Protein AF-A0A7S0Y924-F1 (afdb_monomer)

Organism: NCBI:txid44447

Nearest PDB structures (foldseek):
  8yf4-assembly1_B  TM=7.285E-01  e=3.770E-01  Homo sapiens

pLDDT: mean 70.91, std 10.24, range [48.84, 85.44]

Solvent-accessible surface area (backbone atoms only — not comparable to full-atom values): 6512 Å² total; per-residue (Å²): 112,71,67,50,53,53,50,49,52,49,52,52,48,53,53,50,51,49,39,71,73,63,75,51,77,70,64,77,79,41,89,60,42,66,56,56,50,53,53,50,50,54,49,50,50,48,48,52,48,29,51,50,50,44,51,32,61,73,71,68,49,66,57,49,69,75,69,71,50,65,80,90,75,64,71,54,52,66,54,47,44,50,53,44,50,52,53,50,41,52,52,52,51,52,54,49,51,52,51,44,59,74,64,66,74,57,76,88,82,69,135

InterPro domains:
  IPR004342 EXS, C-terminal [PF03124] (33-111)

Foldseek 3Di:
DVVLVVLVVVLVVVQVVVCVVPVDNVLVPDPCNVVLVVLVVVLVVLVVVLVVLVVCVVVVPPVCVVVVNDPVVDDDSVVSVVVSSVSSSVSSVVVVVVVCVVVCVDPPPDD

Secondary structure (DSSP, 8-state):
-HHHHHHHHHHHHHHHHHHHHH-S-TTSSSTTHHHHHHHHHHHHHHHHHHHHHHHHHHTT--HHHHTT--GGG---HHHHHHHHHHHHHHHHHHHHHHHHHHTT-S-----

Sequence (111 aa):
MGICAVLAVWVCWDCIWGLVKNGDSTIGERSAFPIFRACGGLLLLQWYWGCSVFVWTRYRINYIFLFDFIPNTISTSFDIFCAAVDNTLIFMLLMLLYYKAGAHEIPEVIP

Radius of gyration: 18.68 Å; Cα contacts (8 Å, |Δi|>4): 41; chains: 1; bounding box: 30×35×54 Å

Structure (mmCIF, N/CA/C/O backbone):
data_AF-A0A7S0Y924-F1
#
_entry.id   AF-A0A7S0Y924-F1
#
loop_
_atom_site.group_PDB
_atom_site.id
_atom_site.type_symbol
_atom_site.label_atom_id
_atom_site.label_alt_id
_atom_site.label_comp_id
_atom_site.label_asym_id
_atom_site.label_entity_id
_atom_site.label_seq_id
_atom_site.pdbx_PDB_ins_code
_atom_site.Cartn_x
_atom_site.Cartn_y
_atom_site.Cartn_z
_atom_site.occupancy
_atom_site.B_iso_or_equiv
_atom_site.auth_seq_id
_atom_site.auth_comp_id
_atom_site.auth_asym_id
_atom_site.auth_atom_id
_atom_site.pdbx_PDB_model_num
ATOM 1 N N . MET A 1 1 ? -10.456 2.685 -0.385 1.00 56.06 1 MET A N 1
ATOM 2 C CA . MET A 1 1 ? -10.291 1.243 -0.697 1.00 56.06 1 MET A CA 1
ATOM 3 C C . MET A 1 1 ? -10.618 0.897 -2.153 1.00 56.06 1 MET A C 1
ATOM 5 O O . MET A 1 1 ? -9.752 0.340 -2.810 1.00 56.06 1 MET A O 1
ATOM 9 N N . GLY A 1 2 ? -11.792 1.256 -2.699 1.00 56.47 2 GLY A N 1
ATOM 10 C CA . G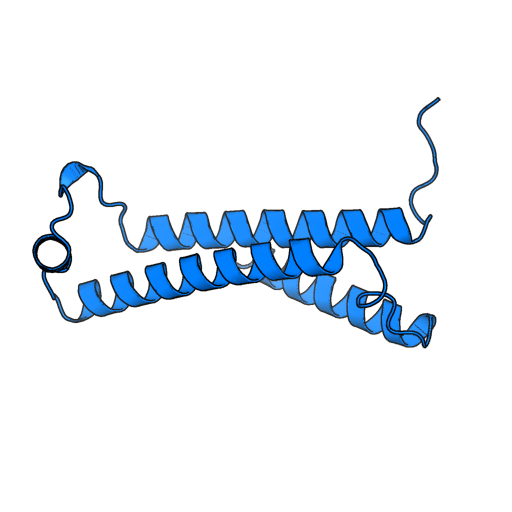LY A 1 2 ? -12.149 0.932 -4.097 1.00 56.47 2 GLY A CA 1
ATOM 11 C C . GLY A 1 2 ? -11.204 1.514 -5.160 1.00 56.47 2 GLY A C 1
ATOM 12 O O . GLY A 1 2 ? -10.808 0.803 -6.074 1.00 56.47 2 GLY A O 1
ATOM 13 N N . ILE A 1 3 ? -10.760 2.764 -4.995 1.00 61.88 3 ILE A N 1
ATOM 14 C CA . ILE A 1 3 ? -9.827 3.427 -5.928 1.00 61.88 3 ILE A CA 1
ATOM 15 C C . ILE A 1 3 ? -8.479 2.695 -6.005 1.00 61.88 3 ILE A C 1
ATOM 17 O O . ILE A 1 3 ? -7.941 2.521 -7.091 1.00 61.88 3 ILE A O 1
ATOM 21 N N . CYS A 1 4 ? -7.956 2.199 -4.881 1.00 61.38 4 CYS A N 1
ATOM 22 C CA . CYS A 1 4 ? -6.692 1.457 -4.856 1.00 61.38 4 CYS A CA 1
ATOM 23 C C . CYS A 1 4 ? -6.817 0.106 -5.562 1.00 61.38 4 CYS A C 1
ATOM 25 O O . CYS A 1 4 ? -5.898 -0.293 -6.263 1.00 61.38 4 CYS A O 1
ATOM 27 N N . ALA A 1 5 ? -7.958 -0.577 -5.419 1.00 58.84 5 ALA A N 1
ATOM 28 C CA . ALA A 1 5 ? -8.227 -1.818 -6.142 1.00 58.84 5 ALA A CA 1
ATOM 29 C C . ALA A 1 5 ? -8.372 -1.574 -7.652 1.00 58.84 5 ALA A C 1
ATOM 31 O O . ALA A 1 5 ? -7.827 -2.332 -8.447 1.00 58.84 5 ALA A O 1
ATOM 32 N N . VAL A 1 6 ? -9.047 -0.491 -8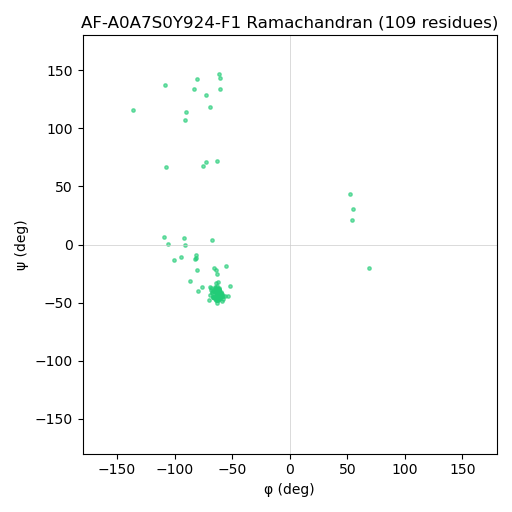.050 1.00 68.38 6 VAL A N 1
ATOM 33 C CA . VAL A 1 6 ? -9.167 -0.089 -9.459 1.00 68.38 6 VAL A CA 1
ATOM 34 C C . VAL A 1 6 ? -7.798 0.256 -10.047 1.00 68.38 6 VAL A C 1
ATOM 36 O O . VAL A 1 6 ? -7.477 -0.209 -11.135 1.00 68.38 6 VAL A O 1
ATOM 39 N N . LEU A 1 7 ? -6.960 0.997 -9.316 1.00 61.38 7 LEU A N 1
ATOM 40 C CA . LEU A 1 7 ? -5.593 1.313 -9.737 1.00 61.38 7 LEU A CA 1
ATOM 41 C C . LEU A 1 7 ? -4.699 0.072 -9.780 1.00 61.38 7 LEU A C 1
ATOM 43 O O . LEU A 1 7 ? -3.935 -0.072 -10.723 1.00 61.38 7 LEU A O 1
ATOM 47 N N . ALA A 1 8 ? -4.819 -0.848 -8.821 1.00 66.25 8 ALA A N 1
ATOM 48 C CA . ALA A 1 8 ? -4.081 -2.108 -8.833 1.00 66.25 8 ALA A CA 1
ATOM 49 C C . ALA A 1 8 ? -4.446 -2.955 -10.057 1.00 66.25 8 ALA A C 1
ATOM 51 O O . ALA A 1 8 ? -3.564 -3.440 -10.755 1.00 66.25 8 ALA A O 1
ATOM 52 N N . VAL A 1 9 ? -5.743 -3.085 -10.350 1.00 71.88 9 VAL A N 1
ATOM 53 C CA . VAL A 1 9 ? -6.239 -3.800 -11.534 1.00 71.88 9 VAL A CA 1
ATOM 54 C C . VAL A 1 9 ? -5.774 -3.116 -12.816 1.00 71.88 9 VAL A C 1
ATOM 56 O O . VAL A 1 9 ? -5.368 -3.802 -13.750 1.00 71.88 9 VAL A O 1
ATOM 59 N N . TRP A 1 10 ? -5.772 -1.783 -12.854 1.00 70.88 10 TRP A N 1
ATOM 60 C CA . TRP A 1 10 ? -5.287 -1.018 -13.998 1.00 70.88 10 TRP A CA 1
ATOM 61 C C . TRP A 1 10 ? -3.775 -1.183 -14.211 1.00 70.88 10 TRP A C 1
ATOM 63 O O . TRP A 1 10 ? -3.351 -1.487 -15.318 1.00 70.88 10 TRP A O 1
ATOM 73 N N . VAL A 1 11 ? -2.968 -1.107 -13.147 1.00 65.94 11 VAL A N 1
ATOM 74 C CA . VAL A 1 11 ? -1.520 -1.375 -13.189 1.00 65.94 11 VAL A CA 1
ATOM 75 C C . VAL A 1 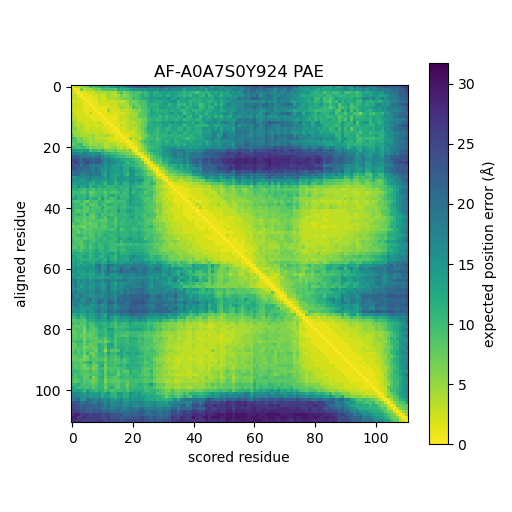11 ? -1.252 -2.809 -13.646 1.00 65.94 11 VAL A C 1
ATOM 77 O O . VAL A 1 11 ? -0.430 -3.022 -14.531 1.00 65.94 11 VAL A O 1
ATOM 80 N N . CYS A 1 12 ? -1.963 -3.799 -13.096 1.00 67.00 12 CYS A N 1
ATOM 81 C CA . CYS A 1 12 ? -1.844 -5.191 -13.531 1.00 67.00 12 CYS A CA 1
ATOM 82 C C . CYS A 1 12 ? -2.192 -5.348 -15.015 1.00 67.00 12 CYS A C 1
ATOM 84 O O . CYS A 1 12 ? -1.485 -6.048 -15.735 1.00 67.00 12 CYS A O 1
ATOM 86 N N . TRP A 1 13 ? -3.248 -4.678 -15.479 1.00 67.50 13 TRP A N 1
ATOM 87 C CA . TRP A 1 13 ? -3.655 -4.661 -16.879 1.00 67.50 13 TRP A CA 1
ATOM 88 C C . TRP A 1 13 ? -2.584 -4.036 -17.786 1.00 67.50 13 TRP A C 1
ATOM 90 O O . TRP A 1 13 ? -2.202 -4.662 -18.773 1.00 67.50 13 TRP A O 1
ATOM 100 N N . ASP A 1 14 ? -2.029 -2.872 -17.434 1.00 66.44 14 ASP A N 1
ATOM 101 C CA . ASP A 1 14 ? -0.930 -2.223 -18.169 1.00 66.44 14 ASP A CA 1
ATOM 102 C C . ASP A 1 14 ? 0.348 -3.083 -18.179 1.00 66.44 14 ASP A C 1
ATOM 104 O O . ASP A 1 14 ? 1.020 -3.179 -19.207 1.00 66.44 14 ASP A O 1
ATOM 108 N N . CYS A 1 15 ? 0.667 -3.774 -17.078 1.00 63.78 15 CYS A N 1
ATOM 109 C CA . CYS A 1 15 ? 1.797 -4.705 -17.023 1.00 63.78 15 CYS A CA 1
ATOM 110 C C . CYS A 1 15 ? 1.601 -5.916 -17.948 1.00 63.78 15 CYS A C 1
ATOM 112 O O . CYS A 1 15 ? 2.545 -6.328 -18.623 1.00 63.78 15 CYS A O 1
ATOM 114 N N . ILE A 1 16 ? 0.387 -6.476 -18.003 1.00 66.19 16 ILE A N 1
ATOM 115 C CA . ILE A 1 16 ? 0.052 -7.600 -18.891 1.00 66.19 16 ILE A CA 1
ATOM 116 C C . ILE A 1 16 ? 0.129 -7.153 -20.354 1.00 66.19 16 ILE A C 1
ATOM 118 O O . ILE A 1 16 ? 0.758 -7.830 -21.162 1.00 66.19 16 ILE A O 1
ATOM 122 N N . TRP A 1 17 ? -0.438 -5.994 -20.700 1.00 62.59 17 TRP A N 1
ATOM 123 C CA . TRP A 1 17 ? -0.354 -5.451 -22.059 1.00 62.59 17 TRP A CA 1
ATOM 124 C C . TRP A 1 17 ? 1.069 -5.084 -22.470 1.00 62.59 17 TRP A C 1
ATOM 126 O O . TRP A 1 17 ? 1.453 -5.329 -23.613 1.00 62.59 17 TRP A O 1
ATOM 136 N N . GLY A 1 18 ? 1.867 -4.550 -21.544 1.00 62.66 18 GLY A N 1
ATOM 137 C CA . GLY A 1 18 ? 3.289 -4.292 -21.749 1.00 62.66 18 GLY A CA 1
ATOM 138 C C . GLY A 1 18 ? 4.073 -5.559 -22.087 1.00 62.66 18 GLY A C 1
ATOM 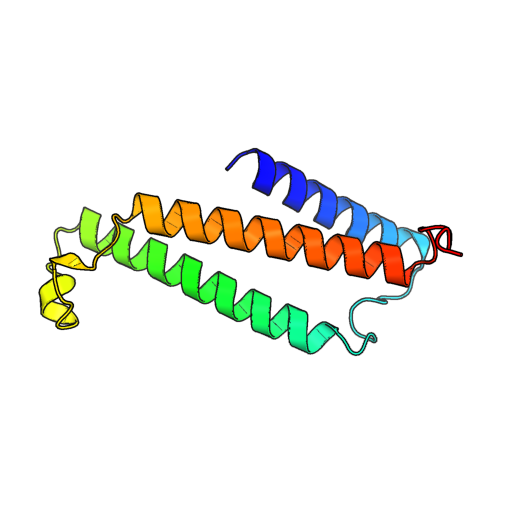139 O O . GLY A 1 18 ? 4.856 -5.561 -23.036 1.00 62.66 18 GLY A O 1
ATOM 140 N N . LEU A 1 19 ? 3.806 -6.650 -21.364 1.00 63.69 19 LEU A N 1
ATOM 141 C CA . LEU A 1 19 ? 4.410 -7.959 -21.617 1.00 63.69 19 LEU A CA 1
ATOM 142 C C . LEU A 1 19 ? 3.959 -8.549 -22.962 1.00 63.69 19 LEU A C 1
ATOM 144 O O . LEU A 1 19 ? 4.786 -9.024 -23.73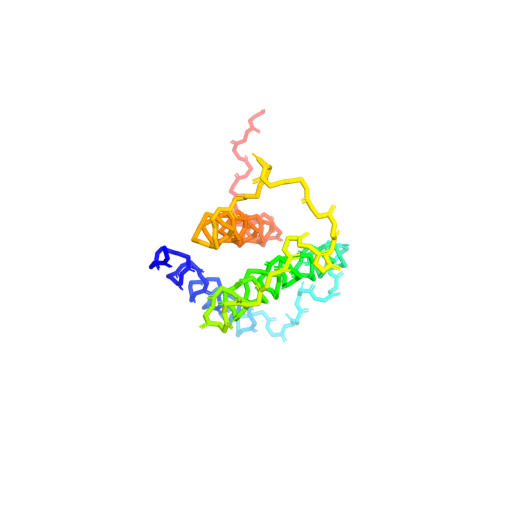5 1.00 63.69 19 LEU A O 1
ATOM 148 N N . VAL A 1 20 ? 2.659 -8.483 -23.263 1.00 68.19 20 VAL A N 1
ATOM 149 C CA . VAL A 1 20 ? 2.074 -9.012 -24.508 1.00 68.19 20 VAL A CA 1
ATOM 150 C C . VAL A 1 20 ? 2.577 -8.257 -25.743 1.00 68.19 20 VAL A C 1
ATOM 152 O O . VAL A 1 20 ? 2.790 -8.873 -26.783 1.00 68.19 20 VAL A O 1
ATOM 155 N N . LYS A 1 21 ? 2.777 -6.937 -25.646 1.00 63.41 21 LYS A N 1
ATOM 156 C CA . LYS A 1 21 ? 3.200 -6.096 -26.775 1.00 63.41 21 LYS A CA 1
ATOM 157 C C . LYS A 1 21 ? 4.701 -6.181 -27.058 1.00 63.41 21 LYS A C 1
ATOM 159 O O . LYS A 1 21 ? 5.080 -6.180 -28.224 1.00 63.41 21 LYS A O 1
ATOM 164 N N . ASN A 1 22 ? 5.539 -6.228 -26.020 1.00 62.59 22 ASN A N 1
ATOM 165 C CA . ASN A 1 22 ? 6.993 -6.136 -26.183 1.00 62.59 22 ASN A CA 1
ATOM 166 C C . ASN A 1 22 ? 7.721 -7.486 -26.112 1.00 62.59 22 ASN A C 1
ATOM 168 O O . ASN A 1 22 ? 8.886 -7.530 -26.484 1.00 62.59 22 ASN A O 1
ATOM 172 N N . GLY A 1 23 ? 7.083 -8.574 -25.660 1.00 58.22 23 GLY A N 1
ATOM 173 C CA . GLY A 1 23 ? 7.668 -9.927 -25.650 1.00 58.22 23 GLY A CA 1
ATOM 174 C C . GLY A 1 23 ? 8.827 -10.145 -24.665 1.00 58.22 23 GLY A C 1
ATOM 175 O O . GLY A 1 23 ? 9.062 -11.279 -24.259 1.00 58.22 23 GLY A O 1
ATOM 176 N N . ASP A 1 24 ? 9.483 -9.074 -24.215 1.00 53.66 24 ASP A N 1
ATOM 177 C CA . ASP A 1 24 ? 10.575 -9.093 -23.250 1.00 53.66 24 ASP A CA 1
ATOM 178 C C . ASP A 1 24 ? 10.146 -8.533 -21.889 1.00 53.66 24 ASP A C 1
ATOM 180 O O . ASP A 1 24 ? 9.462 -7.512 -21.759 1.00 53.66 24 ASP A O 1
ATOM 184 N N . SER A 1 25 ? 10.583 -9.221 -20.834 1.00 51.78 25 SER A N 1
ATOM 185 C CA . SER A 1 25 ? 10.258 -8.926 -19.435 1.00 51.78 25 SER A CA 1
ATOM 186 C C . SER A 1 25 ? 11.035 -7.701 -18.924 1.00 51.78 25 SER A C 1
ATOM 188 O O . SER A 1 25 ? 11.886 -7.809 -18.045 1.00 51.78 25 SER A O 1
ATOM 190 N N . THR A 1 26 ? 10.734 -6.508 -19.449 1.00 53.59 26 THR A N 1
ATOM 191 C CA . THR A 1 26 ? 11.498 -5.257 -19.222 1.00 53.59 26 THR A CA 1
ATOM 192 C C . THR A 1 26 ? 11.437 -4.690 -17.788 1.00 53.59 26 THR A C 1
ATOM 194 O O . THR A 1 26 ? 11.956 -3.610 -17.510 1.00 53.59 26 THR A O 1
ATOM 197 N N . ILE A 1 27 ? 10.791 -5.385 -16.847 1.00 52.62 27 ILE A N 1
ATOM 198 C CA . ILE A 1 27 ? 10.707 -4.950 -15.443 1.00 52.62 27 ILE A CA 1
ATOM 199 C C . ILE A 1 27 ? 11.926 -5.439 -14.642 1.00 52.62 27 ILE A C 1
ATOM 201 O O . ILE A 1 27 ? 12.372 -4.738 -13.737 1.00 52.62 27 ILE A O 1
ATOM 205 N N . GLY A 1 28 ? 12.497 -6.601 -14.986 1.00 49.47 28 GLY A N 1
ATOM 206 C CA . GLY A 1 28 ? 13.625 -7.193 -14.252 1.00 49.47 28 GLY A CA 1
ATOM 207 C C . GLY A 1 28 ? 14.996 -6.603 -14.596 1.00 49.47 28 GLY A C 1
ATOM 208 O O . GLY A 1 28 ? 15.916 -6.693 -13.790 1.00 49.47 28 GLY A O 1
ATOM 209 N N . GLU A 1 29 ? 15.129 -5.982 -15.768 1.00 49.34 29 GLU A N 1
ATOM 210 C CA . GLU A 1 29 ? 16.413 -5.495 -16.293 1.00 49.34 29 GLU A CA 1
ATOM 211 C C . GLU A 1 29 ? 16.683 -4.018 -15.958 1.00 49.34 29 GLU A C 1
ATOM 213 O O . GLU A 1 29 ? 17.794 -3.515 -16.114 1.00 49.34 29 GLU A O 1
ATOM 218 N N . ARG A 1 30 ? 15.670 -3.300 -15.456 1.00 59.12 30 ARG A N 1
ATOM 219 C CA . ARG A 1 30 ? 15.799 -1.885 -15.094 1.00 59.12 30 ARG A CA 1
ATOM 220 C C . ARG A 1 30 ? 16.388 -1.737 -13.693 1.00 59.12 30 ARG A C 1
ATOM 222 O O . ARG A 1 30 ? 15.912 -2.338 -12.731 1.00 59.12 30 ARG A O 1
ATOM 229 N N . SER A 1 31 ? 17.371 -0.847 -13.561 1.00 62.44 31 SER A N 1
ATOM 230 C CA . SER A 1 31 ? 18.098 -0.557 -12.312 1.00 62.44 31 SER A CA 1
ATOM 231 C C . SER A 1 31 ? 17.210 -0.160 -11.122 1.00 62.44 31 SER A C 1
ATOM 233 O O . SER A 1 31 ? 17.641 -0.269 -9.976 1.00 62.44 31 SER A O 1
ATOM 235 N N . ALA A 1 32 ? 15.964 0.261 -11.363 1.00 64.75 32 ALA A N 1
ATOM 236 C CA . ALA A 1 32 ? 15.007 0.622 -10.318 1.00 64.75 32 ALA A CA 1
ATOM 237 C C . ALA A 1 32 ? 14.260 -0.575 -9.691 1.00 64.75 32 ALA A C 1
ATOM 239 O O . ALA A 1 32 ? 13.636 -0.420 -8.640 1.00 64.75 32 ALA A O 1
ATOM 240 N N . PHE A 1 33 ? 14.328 -1.775 -10.279 1.00 67.88 33 PHE A N 1
ATOM 241 C CA . PHE A 1 33 ? 13.654 -2.974 -9.769 1.00 67.88 33 PHE A CA 1
ATOM 242 C C . PHE A 1 33 ? 13.947 -3.320 -8.291 1.00 67.88 33 PHE A C 1
ATOM 244 O O . PHE A 1 33 ? 12.994 -3.603 -7.555 1.00 67.88 33 PHE A O 1
ATOM 251 N N . PRO A 1 34 ? 15.202 -3.273 -7.789 1.00 72.56 34 PRO A N 1
ATOM 252 C CA . PRO A 1 34 ? 15.476 -3.545 -6.376 1.00 72.56 34 PRO A CA 1
ATOM 253 C C . PRO A 1 34 ? 14.801 -2.542 -5.429 1.00 72.56 34 PRO A C 1
ATOM 255 O O . PRO A 1 34 ? 14.373 -2.931 -4.344 1.00 72.56 34 PRO A O 1
ATOM 258 N N . ILE A 1 35 ? 14.646 -1.283 -5.847 1.00 73.06 35 ILE A N 1
ATOM 259 C CA . ILE A 1 35 ? 14.032 -0.222 -5.035 1.00 73.06 35 ILE A CA 1
ATOM 260 C C . ILE A 1 35 ? 12.531 -0.482 -4.900 1.00 73.06 35 ILE A C 1
ATOM 262 O O . ILE A 1 35 ? 12.007 -0.518 -3.788 1.00 73.06 35 ILE A O 1
ATOM 266 N N . PHE A 1 36 ? 11.847 -0.771 -6.011 1.00 76.62 36 PHE A N 1
ATOM 267 C CA . PHE A 1 36 ? 10.426 -1.121 -5.977 1.00 76.62 36 PHE A CA 1
ATOM 268 C C . PHE A 1 36 ? 10.164 -2.411 -5.188 1.00 76.62 36 PHE A C 1
ATOM 270 O O . PHE A 1 36 ? 9.177 -2.485 -4.457 1.00 76.62 36 PHE A O 1
ATOM 277 N N . ARG A 1 37 ? 11.064 -3.403 -5.250 1.00 74.25 37 ARG A N 1
ATOM 278 C CA . ARG A 1 37 ? 10.974 -4.608 -4.406 1.00 74.25 37 ARG A CA 1
ATOM 279 C C . ARG A 1 37 ? 11.140 -4.308 -2.919 1.00 74.25 37 ARG A C 1
ATOM 281 O O . ARG A 1 37 ? 10.367 -4.832 -2.121 1.00 74.25 37 ARG A O 1
ATOM 288 N N . ALA A 1 38 ? 12.121 -3.489 -2.541 1.00 73.88 38 ALA A N 1
ATOM 289 C CA . ALA A 1 38 ? 12.341 -3.113 -1.146 1.00 73.88 38 ALA A CA 1
ATOM 290 C C . ALA A 1 38 ? 11.145 -2.323 -0.586 1.00 73.88 38 ALA A C 1
ATOM 292 O O . ALA A 1 38 ? 10.620 -2.660 0.475 1.00 73.88 38 ALA A O 1
ATOM 293 N N . CYS A 1 39 ? 10.650 -1.337 -1.338 1.00 78.56 39 CYS A N 1
ATOM 294 C CA . CYS A 1 39 ? 9.468 -0.557 -0.972 1.00 78.56 39 CYS A CA 1
ATOM 295 C C . CYS A 1 39 ? 8.193 -1.415 -0.910 1.00 78.56 39 CYS A C 1
ATOM 297 O O . CYS A 1 39 ? 7.407 -1.270 0.023 1.00 78.56 39 CYS A O 1
ATOM 299 N N . GLY A 1 40 ? 8.015 -2.361 -1.838 1.00 76.62 40 GLY A N 1
ATOM 300 C CA . GLY A 1 40 ? 6.928 -3.341 -1.784 1.00 76.62 40 GLY A CA 1
ATOM 301 C C . GLY A 1 40 ? 6.998 -4.233 -0.539 1.00 76.62 40 GLY A C 1
ATOM 302 O O . GLY A 1 40 ? 5.977 -4.498 0.092 1.00 76.62 40 GLY A O 1
ATOM 303 N N . GLY A 1 41 ? 8.204 -4.640 -0.129 1.00 74.62 41 GLY A N 1
ATOM 304 C CA . GLY A 1 41 ? 8.425 -5.375 1.119 1.00 74.62 41 GLY A CA 1
ATOM 305 C C . GLY A 1 41 ? 8.038 -4.573 2.366 1.00 74.62 41 GLY A C 1
ATOM 306 O O . GLY A 1 41 ? 7.372 -5.105 3.253 1.00 74.62 41 GLY A O 1
ATOM 307 N N . LEU A 1 42 ? 8.388 -3.284 2.416 1.00 78.75 42 LEU A N 1
ATOM 308 C CA . LEU A 1 42 ? 7.994 -2.386 3.511 1.00 78.75 42 LEU A CA 1
ATOM 309 C C . LEU A 1 42 ? 6.475 -2.170 3.568 1.00 78.75 42 LEU A C 1
ATOM 311 O O . LEU A 1 42 ? 5.895 -2.165 4.653 1.00 78.75 42 LEU A O 1
ATOM 315 N N . LEU A 1 43 ? 5.812 -2.062 2.414 1.00 81.12 43 LEU A N 1
ATOM 316 C CA . LEU A 1 43 ? 4.350 -2.001 2.347 1.00 81.12 43 LEU A CA 1
ATOM 317 C C . LEU A 1 43 ? 3.708 -3.276 2.892 1.00 81.12 43 LEU A C 1
ATOM 319 O O . LEU A 1 43 ? 2.782 -3.196 3.696 1.00 81.12 43 LEU A O 1
ATOM 323 N N . LEU A 1 44 ? 4.209 -4.451 2.503 1.00 77.88 44 LEU A N 1
ATOM 324 C CA . LEU A 1 44 ? 3.718 -5.719 3.040 1.00 77.88 44 LEU A CA 1
ATOM 325 C C . LEU A 1 44 ? 3.887 -5.781 4.558 1.00 77.88 44 LEU A C 1
ATOM 327 O O . LEU A 1 44 ? 2.954 -6.184 5.248 1.00 77.88 44 LEU A O 1
ATOM 331 N N . LEU A 1 45 ? 5.025 -5.329 5.091 1.00 80.75 45 LEU A N 1
ATOM 332 C CA . LEU A 1 45 ? 5.242 -5.254 6.535 1.00 80.75 45 LEU A CA 1
ATOM 333 C C . LEU A 1 45 ? 4.185 -4.372 7.223 1.00 80.75 45 LEU A C 1
ATOM 335 O O . LEU A 1 45 ? 3.613 -4.788 8.229 1.00 80.75 45 LEU A O 1
ATOM 339 N N . GLN A 1 46 ? 3.864 -3.208 6.648 1.00 81.88 46 GLN A N 1
ATOM 340 C CA . GLN A 1 46 ? 2.814 -2.317 7.154 1.00 81.88 46 GLN A CA 1
ATOM 341 C C . GLN A 1 46 ? 1.429 -2.993 7.151 1.00 81.88 46 GLN A C 1
ATOM 343 O O . GLN A 1 46 ? 0.663 -2.859 8.108 1.00 81.88 46 GLN A O 1
ATOM 348 N N . TRP A 1 47 ? 1.113 -3.767 6.109 1.00 81.38 47 TRP A N 1
ATOM 349 C CA . TRP A 1 47 ? -0.125 -4.550 6.024 1.00 81.38 47 TRP A CA 1
ATOM 350 C C . TRP A 1 47 ? -0.178 -5.680 7.060 1.00 81.38 47 TRP A C 1
ATOM 352 O O . TRP A 1 47 ? -1.188 -5.841 7.746 1.00 81.38 47 TRP A O 1
ATOM 362 N N . TYR A 1 48 ? 0.912 -6.434 7.222 1.00 82.19 48 TYR A N 1
ATOM 363 C CA . TYR A 1 48 ? 1.024 -7.477 8.245 1.00 82.19 48 TYR A CA 1
ATOM 364 C C . TYR A 1 48 ? 0.891 -6.906 9.657 1.00 82.19 48 TYR A C 1
ATOM 366 O O . TYR A 1 48 ? 0.251 -7.522 10.515 1.00 82.19 48 TYR A O 1
ATOM 374 N N . TRP A 1 49 ? 1.441 -5.714 9.887 1.00 82.50 49 TRP A N 1
ATOM 375 C CA . TRP A 1 49 ? 1.286 -4.995 11.143 1.00 82.50 49 TRP A CA 1
ATOM 376 C C . TRP A 1 49 ? -0.179 -4.631 11.406 1.00 82.50 49 TRP A C 1
ATOM 378 O O . TRP A 1 49 ? -0.717 -4.986 12.455 1.00 82.50 49 TRP A O 1
ATOM 388 N N . GLY A 1 50 ? -0.865 -4.028 10.428 1.00 82.44 50 GLY A N 1
ATOM 389 C CA . GLY A 1 50 ? -2.296 -3.717 10.525 1.00 82.44 50 GLY A CA 1
ATOM 390 C C . GLY A 1 50 ? -3.158 -4.954 10.812 1.00 82.44 50 GLY A C 1
ATOM 391 O O . GLY A 1 50 ? -4.006 -4.932 11.706 1.00 82.44 50 GLY A O 1
ATOM 392 N N . CYS A 1 51 ? -2.892 -6.072 10.127 1.00 82.38 51 CYS A N 1
ATOM 393 C CA . CYS A 1 51 ? -3.554 -7.357 10.374 1.00 82.38 51 CYS A CA 1
ATOM 394 C C . CYS A 1 51 ? -3.289 -7.902 11.784 1.00 82.38 51 CYS A C 1
ATOM 396 O O . CYS A 1 51 ? -4.212 -8.388 12.436 1.00 82.38 51 CYS A O 1
ATOM 398 N N . SER A 1 52 ? -2.056 -7.797 12.279 1.00 83.25 52 SER A N 1
ATOM 399 C CA . SER A 1 52 ? -1.699 -8.247 13.629 1.00 83.25 52 SER A CA 1
ATOM 400 C C . SER A 1 52 ? -2.448 -7.440 14.690 1.00 83.25 52 SER A C 1
ATOM 402 O O . SER A 1 52 ? -3.114 -8.020 15.548 1.00 83.25 52 SER A O 1
ATOM 404 N N . VAL A 1 53 ? -2.464 -6.107 14.561 1.00 81.62 53 VAL A N 1
ATOM 405 C CA . VAL A 1 53 ? -3.222 -5.213 15.450 1.00 81.62 53 VAL A CA 1
ATOM 406 C C . VAL A 1 53 ? -4.725 -5.499 15.375 1.00 81.62 53 VAL A C 1
ATOM 408 O O . VAL A 1 53 ? -5.402 -5.509 16.406 1.00 81.62 53 VAL A O 1
ATOM 411 N N . PHE A 1 54 ? -5.267 -5.803 14.193 1.00 82.25 54 PHE A N 1
ATOM 412 C CA . PHE A 1 54 ? -6.665 -6.211 14.035 1.00 82.25 54 PHE A CA 1
ATOM 413 C C . PHE A 1 54 ? -6.989 -7.511 14.785 1.00 82.25 54 PHE A C 1
ATOM 415 O O . PHE A 1 54 ? -7.963 -7.557 15.541 1.00 82.25 54 PHE A O 1
ATOM 422 N N . VAL A 1 55 ? -6.160 -8.549 14.634 1.00 84.56 55 VAL A N 1
ATOM 423 C CA . VAL A 1 55 ? -6.325 -9.831 15.340 1.00 84.56 55 VAL A CA 1
ATOM 424 C C . VAL A 1 55 ? -6.231 -9.624 16.852 1.00 84.56 55 VAL A C 1
ATOM 426 O O . VAL A 1 55 ? -7.110 -10.078 17.586 1.00 84.56 55 VAL A O 1
ATOM 429 N N . TRP A 1 56 ? -5.235 -8.878 17.333 1.00 81.44 56 TRP A N 1
ATOM 430 C CA . TRP A 1 56 ? -5.085 -8.584 18.761 1.00 81.44 56 TRP A CA 1
ATOM 431 C C . TRP A 1 56 ? -6.274 -7.799 19.319 1.00 81.44 56 TRP A C 1
ATOM 433 O O . TRP A 1 56 ? -6.757 -8.110 20.409 1.00 81.44 56 TRP A O 1
ATOM 443 N N . THR A 1 57 ? -6.822 -6.864 18.539 1.00 78.88 57 THR A N 1
ATOM 444 C CA . THR A 1 57 ? -8.043 -6.126 18.897 1.00 78.88 57 THR A CA 1
ATOM 445 C C . THR A 1 57 ? -9.257 -7.060 18.975 1.00 78.88 57 THR A C 1
ATOM 447 O O . THR A 1 57 ? -10.059 -6.963 19.907 1.00 78.88 57 THR A O 1
ATOM 450 N N . ARG A 1 58 ? -9.385 -8.014 18.040 1.00 80.69 58 ARG A N 1
ATOM 451 C CA . ARG A 1 58 ? -10.509 -8.964 17.978 1.00 80.69 58 ARG A CA 1
ATOM 452 C C . ARG A 1 58 ? -10.509 -9.986 19.117 1.00 80.69 58 ARG A C 1
ATOM 454 O O . ARG A 1 58 ? -11.592 -10.345 19.586 1.00 80.69 58 ARG A O 1
ATOM 461 N N . TYR A 1 59 ? -9.328 -10.436 19.541 1.00 84.19 59 TYR A N 1
ATOM 462 C CA . TYR A 1 59 ? -9.134 -11.367 20.662 1.00 84.19 59 TYR A CA 1
ATOM 463 C C . TYR A 1 59 ? -8.905 -10.664 22.010 1.00 84.19 59 TYR A C 1
ATOM 465 O O . TYR A 1 59 ? -8.673 -11.337 23.009 1.00 84.19 59 TYR A O 1
ATOM 473 N N . ARG A 1 60 ? -9.010 -9.324 22.060 1.00 77.19 60 ARG A N 1
ATOM 474 C CA . ARG A 1 60 ? -8.846 -8.500 23.278 1.00 77.19 60 ARG A CA 1
ATOM 475 C C . ARG A 1 60 ? -7.503 -8.734 23.986 1.00 77.19 60 ARG A C 1
ATOM 477 O O . ARG A 1 60 ? -7.408 -8.606 25.204 1.00 77.19 60 ARG A O 1
ATOM 484 N N . ILE A 1 61 ? -6.464 -9.065 23.223 1.00 77.06 61 ILE A N 1
ATOM 485 C CA . ILE A 1 61 ? -5.102 -9.213 23.737 1.00 77.06 61 ILE A CA 1
ATOM 486 C C . ILE A 1 61 ? -4.570 -7.807 24.030 1.00 77.06 61 ILE A C 1
ATOM 488 O O . ILE A 1 61 ? -4.629 -6.937 23.163 1.00 77.06 61 ILE A O 1
ATOM 492 N N . ASN A 1 62 ? -4.039 -7.577 25.235 1.00 75.56 62 ASN A N 1
ATOM 493 C CA . ASN A 1 62 ? -3.402 -6.310 25.618 1.00 75.56 62 ASN A CA 1
ATOM 494 C C . ASN A 1 62 ? -2.033 -6.153 24.929 1.00 75.56 62 ASN A C 1
ATOM 496 O O . ASN A 1 62 ? -0.982 -6.243 25.559 1.00 75.56 62 ASN A O 1
ATOM 500 N N . TYR A 1 63 ? -2.046 -5.916 23.616 1.00 72.75 63 TYR A N 1
ATOM 501 C CA . TYR A 1 63 ? -0.838 -5.746 22.800 1.00 72.75 63 TYR A CA 1
ATOM 502 C C . TYR A 1 63 ? -0.007 -4.517 23.209 1.00 72.75 63 TYR A C 1
ATOM 504 O O . TYR A 1 63 ? 1.203 -4.514 23.024 1.00 72.75 63 TYR A O 1
ATOM 512 N N . ILE A 1 64 ? -0.644 -3.511 23.819 1.00 75.88 64 ILE A N 1
ATOM 513 C CA . ILE A 1 64 ? 0.003 -2.328 24.408 1.00 75.88 64 ILE A CA 1
ATOM 514 C C . ILE A 1 64 ? 1.009 -2.748 25.481 1.00 75.88 64 ILE A C 1
ATOM 516 O O . ILE A 1 64 ? 2.145 -2.299 25.473 1.00 75.88 64 ILE A O 1
ATOM 520 N N . PHE A 1 65 ? 0.601 -3.653 26.372 1.00 68.38 65 PHE A N 1
ATOM 521 C CA . PHE A 1 65 ? 1.454 -4.158 27.445 1.00 68.38 65 PHE A CA 1
ATOM 522 C C . PHE A 1 65 ? 2.486 -5.166 26.927 1.00 68.38 65 PHE A C 1
ATOM 524 O O . PHE A 1 65 ? 3.620 -5.182 27.385 1.00 68.38 65 PHE A O 1
ATOM 531 N N . LEU A 1 66 ? 2.106 -5.994 25.949 1.00 76.56 66 LEU A N 1
ATOM 532 C CA . LEU A 1 66 ? 2.985 -7.026 25.389 1.00 76.56 66 LEU A CA 1
ATOM 533 C C . LEU A 1 66 ? 4.223 -6.447 24.684 1.00 76.56 66 LEU A C 1
ATOM 535 O O . LEU A 1 66 ? 5.281 -7.067 24.706 1.00 76.56 66 LEU A O 1
ATOM 539 N N . PHE A 1 67 ? 4.084 -5.273 24.068 1.00 76.81 67 PHE A N 1
ATOM 540 C CA . PHE A 1 67 ? 5.166 -4.568 23.377 1.00 76.81 67 PHE A CA 1
ATOM 541 C C . PHE A 1 67 ? 5.642 -3.303 24.104 1.00 76.81 67 PHE A C 1
ATOM 543 O O . PHE A 1 67 ? 6.459 -2.570 23.555 1.00 76.81 67 PHE A O 1
ATOM 550 N N . ASP A 1 68 ? 5.135 -3.051 25.313 1.00 74.25 68 ASP A N 1
ATOM 551 C CA . ASP A 1 68 ? 5.442 -1.862 26.118 1.00 74.25 68 ASP A CA 1
ATOM 552 C C . ASP A 1 68 ? 5.244 -0.533 25.352 1.00 74.25 68 ASP A C 1
ATOM 554 O O . ASP A 1 68 ? 6.064 0.385 25.378 1.00 74.25 68 ASP A O 1
ATOM 558 N N . PHE A 1 69 ? 4.143 -0.436 24.598 1.00 75.00 69 PHE A N 1
ATOM 559 C CA . PHE A 1 69 ? 3.813 0.766 23.836 1.00 75.00 69 PHE A CA 1
ATOM 560 C C . PHE A 1 69 ? 3.172 1.840 24.717 1.00 75.00 69 PHE A C 1
ATOM 562 O O . PHE A 1 69 ? 2.316 1.565 25.558 1.00 75.00 69 PHE A O 1
ATOM 569 N N . ILE A 1 70 ? 3.508 3.104 24.447 1.00 72.00 70 ILE A N 1
ATOM 570 C CA . ILE A 1 70 ? 2.877 4.254 25.102 1.00 72.00 70 ILE A CA 1
ATOM 571 C C . ILE A 1 70 ? 1.419 4.359 24.615 1.00 72.00 70 ILE A C 1
ATOM 573 O O . ILE A 1 70 ? 1.198 4.600 23.427 1.00 72.00 70 ILE A O 1
ATOM 577 N N . PRO A 1 71 ? 0.407 4.246 25.498 1.00 63.56 71 PRO A N 1
ATOM 578 C CA . PRO A 1 71 ? -1.003 4.120 25.109 1.00 63.56 71 PRO A CA 1
ATOM 579 C C . PRO A 1 71 ? -1.571 5.346 24.378 1.00 63.56 71 PRO A C 1
ATOM 581 O O . PRO A 1 71 ? -2.540 5.222 23.639 1.00 63.56 71 PRO A O 1
ATOM 584 N N . ASN A 1 72 ? -0.956 6.521 24.543 1.00 66.44 72 ASN A N 1
ATOM 585 C CA . ASN A 1 72 ? -1.390 7.767 23.900 1.00 66.44 72 ASN A CA 1
ATOM 586 C C . ASN A 1 72 ? -0.908 7.927 22.449 1.00 66.44 72 ASN A C 1
ATOM 588 O O . ASN A 1 72 ? -1.327 8.861 21.773 1.00 66.44 72 ASN A O 1
ATOM 592 N N . THR A 1 73 ? -0.020 7.055 21.970 1.00 65.69 73 THR A N 1
ATOM 593 C CA . THR A 1 73 ? 0.578 7.153 20.625 1.00 65.69 73 THR A CA 1
ATOM 594 C C . THR A 1 73 ? 0.002 6.111 19.662 1.00 65.69 73 THR A C 1
ATOM 596 O O . THR A 1 73 ? 0.404 6.033 18.505 1.00 65.69 73 THR A O 1
ATOM 599 N N . ILE A 1 74 ? -0.936 5.282 20.124 1.00 63.66 74 ILE A N 1
ATOM 600 C CA . ILE A 1 74 ? -1.397 4.115 19.373 1.00 63.66 74 ILE A CA 1
ATOM 601 C C . ILE A 1 74 ? -2.584 4.505 18.499 1.00 63.66 74 ILE A C 1
ATOM 603 O O . ILE A 1 74 ? -3.699 4.706 18.980 1.00 63.66 74 ILE A O 1
ATOM 607 N N . SER A 1 75 ? -2.336 4.586 17.194 1.00 66.75 75 SER A N 1
ATOM 608 C CA . SER A 1 75 ? -3.378 4.750 16.184 1.00 66.75 75 SER A CA 1
ATOM 609 C C . SER A 1 75 ? -4.360 3.577 16.211 1.00 66.75 75 SER A C 1
ATOM 611 O O . SER A 1 75 ? -3.984 2.419 16.399 1.00 66.75 75 SER A O 1
ATOM 613 N N . THR A 1 76 ? -5.641 3.872 15.983 1.00 75.06 76 THR A N 1
ATOM 614 C CA . THR A 1 76 ? -6.681 2.837 15.877 1.00 75.06 76 THR A CA 1
ATOM 615 C C . THR A 1 76 ? -6.362 1.905 14.707 1.00 75.06 76 THR A C 1
ATOM 617 O O . THR A 1 76 ? -5.863 2.357 13.679 1.00 75.06 76 THR A O 1
ATOM 620 N N . SER A 1 77 ? -6.702 0.616 14.804 1.00 70.44 77 SER A N 1
ATOM 621 C CA . SER A 1 77 ? -6.434 -0.375 13.747 1.00 70.44 77 SER A CA 1
ATOM 622 C C . SER A 1 77 ? -6.939 0.083 12.370 1.00 70.44 77 SER A C 1
ATOM 624 O O . SER A 1 77 ? -6.286 -0.151 11.361 1.00 70.44 77 SER A O 1
ATOM 626 N N . PHE A 1 78 ? -8.071 0.794 12.334 1.00 77.19 78 PHE A N 1
ATOM 627 C CA . PHE A 1 78 ? -8.633 1.393 11.121 1.00 77.19 78 PHE A CA 1
ATOM 628 C C . PHE A 1 78 ? -7.734 2.469 10.491 1.00 77.19 78 PHE A C 1
ATOM 630 O O . PHE A 1 78 ? -7.576 2.500 9.276 1.00 77.19 78 PHE A O 1
ATOM 637 N N . ASP A 1 79 ? -7.112 3.311 11.311 1.00 82.19 79 ASP A N 1
ATOM 638 C CA . ASP A 1 79 ? -6.231 4.394 10.869 1.00 82.19 79 ASP A CA 1
ATOM 639 C C . ASP A 1 79 ? -4.929 3.838 10.263 1.00 82.19 79 ASP A C 1
ATOM 641 O O . ASP A 1 79 ? -4.487 4.263 9.198 1.00 82.19 79 ASP A O 1
ATOM 645 N N . ILE A 1 80 ? -4.393 2.765 10.861 1.00 83.19 80 ILE A N 1
ATOM 646 C CA . ILE A 1 80 ? -3.244 2.021 10.317 1.00 83.19 80 ILE A CA 1
ATOM 647 C C . ILE A 1 80 ? -3.568 1.454 8.926 1.00 83.19 80 ILE 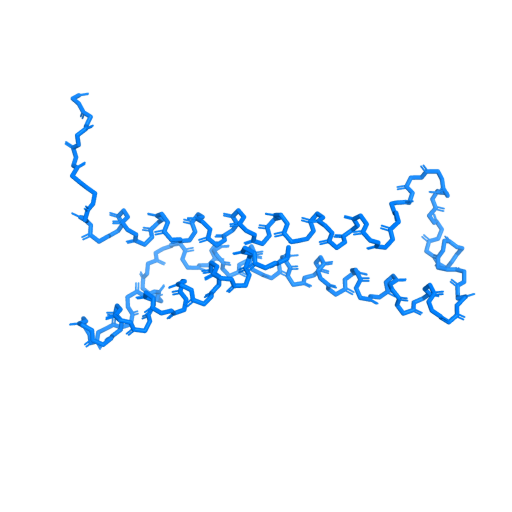A C 1
ATOM 649 O O . ILE A 1 80 ? -2.736 1.535 8.019 1.00 83.19 80 ILE A O 1
ATOM 653 N N . PHE A 1 81 ? -4.774 0.907 8.732 1.00 81.81 81 PHE A N 1
ATOM 654 C CA . PHE A 1 81 ? -5.205 0.417 7.420 1.00 81.81 81 PHE A CA 1
ATOM 655 C C . PHE A 1 81 ? -5.398 1.543 6.406 1.00 81.81 81 PHE A C 1
ATOM 657 O O . PHE A 1 81 ? -4.984 1.381 5.261 1.00 81.81 81 PHE A O 1
ATOM 664 N N . CYS A 1 82 ? -5.984 2.677 6.796 1.00 83.06 82 CYS A N 1
ATOM 665 C CA . CYS A 1 82 ? -6.103 3.839 5.913 1.00 83.06 82 CYS A CA 1
ATOM 666 C C . CYS A 1 82 ? -4.725 4.322 5.443 1.00 83.06 82 CYS A C 1
ATOM 668 O O . CYS A 1 82 ? -4.491 4.410 4.239 1.00 83.06 82 CYS A O 1
ATOM 670 N N . ALA A 1 83 ? -3.774 4.492 6.365 1.00 84.25 83 ALA A N 1
ATOM 671 C CA . ALA A 1 83 ? -2.407 4.870 6.024 1.00 84.25 83 ALA A CA 1
ATOM 672 C C . ALA A 1 83 ? -1.711 3.831 5.124 1.00 84.25 83 ALA A C 1
ATOM 674 O O . ALA A 1 83 ? -0.982 4.195 4.199 1.00 84.25 83 ALA A O 1
ATOM 675 N N . ALA A 1 84 ? -1.930 2.531 5.352 1.00 84.75 84 ALA A N 1
ATOM 676 C CA . ALA A 1 84 ? -1.379 1.476 4.497 1.00 84.75 84 ALA A CA 1
ATOM 677 C C . ALA A 1 84 ? -1.947 1.544 3.069 1.00 84.75 84 ALA A C 1
ATOM 679 O O . ALA A 1 84 ? -1.208 1.389 2.093 1.00 84.75 84 ALA A O 1
ATOM 680 N N . VAL A 1 85 ? -3.247 1.812 2.939 1.00 83.75 85 VAL A N 1
ATOM 681 C CA . VAL A 1 85 ? -3.944 1.968 1.657 1.00 83.75 85 VAL A CA 1
ATOM 682 C C . VAL A 1 85 ? -3.428 3.190 0.891 1.00 83.75 85 VAL A C 1
ATOM 684 O O . VAL A 1 85 ? -3.123 3.061 -0.296 1.00 83.75 85 VAL A O 1
ATOM 687 N N . ASP A 1 86 ? -3.254 4.332 1.558 1.00 85.44 86 ASP A N 1
ATOM 688 C CA . ASP A 1 86 ? -2.732 5.557 0.938 1.00 85.44 86 ASP A CA 1
ATOM 689 C C . ASP A 1 86 ? -1.283 5.382 0.463 1.00 85.44 86 ASP A C 1
ATOM 691 O O . ASP A 1 86 ? -0.953 5.703 -0.681 1.00 85.44 86 ASP A O 1
ATOM 695 N N . ASN A 1 87 ? -0.425 4.770 1.286 1.00 84.38 87 ASN A N 1
ATOM 696 C CA . ASN A 1 87 ? 0.950 4.452 0.889 1.00 84.38 87 ASN A CA 1
ATOM 697 C C . ASN A 1 87 ? 1.002 3.458 -0.285 1.00 84.38 87 ASN A C 1
ATOM 699 O O . ASN A 1 87 ? 1.832 3.601 -1.184 1.00 84.38 87 ASN A O 1
ATOM 703 N N . THR A 1 88 ? 0.093 2.477 -0.319 1.00 83.81 88 THR A N 1
ATOM 704 C CA . THR A 1 88 ? -0.008 1.523 -1.437 1.00 83.81 88 THR A CA 1
ATOM 705 C C . THR A 1 88 ? -0.419 2.234 -2.731 1.00 83.81 88 THR A C 1
ATOM 707 O O . THR A 1 88 ? 0.121 1.936 -3.796 1.00 83.81 88 THR A O 1
ATOM 710 N N . LEU A 1 89 ? -1.331 3.208 -2.649 1.00 82.31 89 LEU A N 1
ATOM 711 C CA . LEU A 1 89 ? -1.762 4.011 -3.794 1.00 82.31 89 LEU A CA 1
ATOM 712 C C . LEU A 1 89 ? -0.610 4.850 -4.357 1.00 82.31 89 LEU A C 1
ATOM 714 O O . LEU A 1 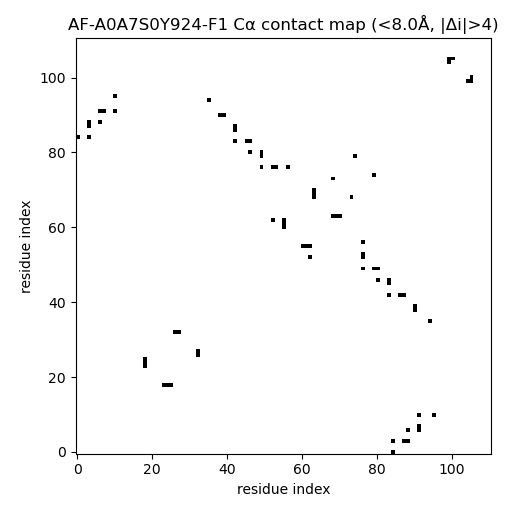89 ? -0.381 4.835 -5.566 1.00 82.31 89 LEU A O 1
ATOM 718 N N . ILE A 1 90 ? 0.135 5.541 -3.490 1.00 84.25 90 ILE A N 1
ATOM 719 C CA . ILE A 1 90 ? 1.296 6.345 -3.895 1.00 84.25 90 ILE A CA 1
ATOM 720 C C . ILE A 1 90 ? 2.346 5.459 -4.574 1.00 84.25 90 ILE A C 1
ATOM 722 O O . ILE A 1 90 ? 2.856 5.807 -5.637 1.00 84.25 90 ILE A O 1
ATOM 726 N N . PHE A 1 91 ? 2.627 4.285 -4.006 1.00 83.81 91 PHE A N 1
ATOM 727 C CA . PHE A 1 91 ? 3.568 3.330 -4.585 1.00 83.81 91 PHE A CA 1
ATOM 728 C C . PHE A 1 91 ? 3.147 2.854 -5.980 1.00 83.81 91 PHE A C 1
ATOM 730 O O . PHE A 1 91 ? 3.965 2.851 -6.900 1.00 83.81 91 PHE A O 1
ATOM 737 N N . MET A 1 92 ? 1.869 2.505 -6.162 1.00 76.38 92 MET A N 1
ATOM 738 C CA . MET A 1 92 ? 1.337 2.089 -7.464 1.00 76.38 92 MET A CA 1
ATOM 739 C C . MET A 1 92 ? 1.393 3.215 -8.503 1.00 76.38 92 MET A C 1
ATOM 741 O O . MET A 1 92 ? 1.776 2.966 -9.645 1.00 76.38 92 MET A O 1
ATOM 745 N N . LEU A 1 93 ? 1.077 4.456 -8.116 1.00 80.50 93 LEU A N 1
ATOM 746 C CA . LEU A 1 93 ? 1.198 5.619 -9.002 1.00 80.50 93 LEU A CA 1
ATOM 747 C C . LEU A 1 93 ? 2.648 5.873 -9.426 1.00 80.50 93 LEU A C 1
ATOM 749 O O . LEU A 1 93 ? 2.907 6.087 -10.608 1.00 80.50 93 LEU A O 1
ATOM 753 N N . LEU A 1 94 ? 3.595 5.821 -8.487 1.00 80.94 94 LEU A N 1
ATOM 754 C CA . LEU A 1 94 ? 5.018 6.009 -8.780 1.00 80.94 94 LEU A CA 1
ATOM 755 C C . LEU A 1 94 ? 5.558 4.916 -9.704 1.00 80.94 94 LEU A C 1
ATOM 757 O O . LEU A 1 94 ? 6.303 5.214 -10.637 1.00 80.94 94 LEU A O 1
ATOM 761 N N . MET A 1 95 ? 5.157 3.662 -9.479 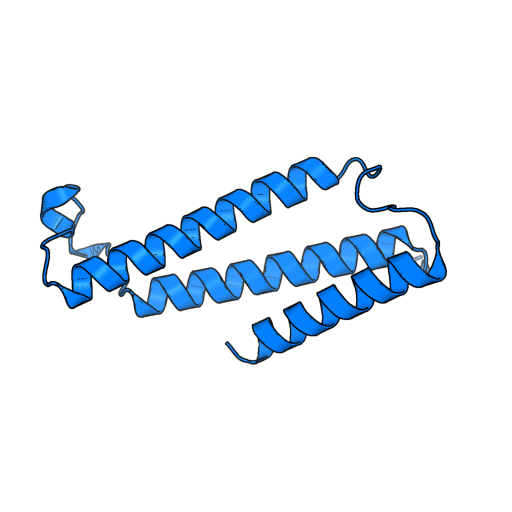1.00 75.19 95 MET A N 1
ATOM 762 C CA . MET A 1 95 ? 5.524 2.546 -10.349 1.00 75.19 95 MET A CA 1
ATOM 763 C C . MET A 1 95 ? 4.992 2.752 -11.773 1.00 75.19 95 MET A C 1
ATOM 765 O O . MET A 1 95 ? 5.720 2.533 -12.742 1.00 75.19 95 MET A O 1
ATOM 769 N N . LEU A 1 96 ? 3.751 3.224 -11.907 1.00 74.81 96 LEU A N 1
ATOM 770 C CA . LEU A 1 96 ? 3.143 3.476 -13.208 1.00 74.81 96 LEU A CA 1
ATOM 771 C C . LEU A 1 96 ? 3.784 4.661 -13.935 1.00 74.81 96 LEU A C 1
ATOM 773 O O . LEU A 1 96 ? 4.088 4.556 -15.122 1.00 74.81 96 LEU A O 1
ATOM 777 N N . LEU A 1 97 ? 4.042 5.766 -13.231 1.00 75.69 97 LEU A N 1
ATOM 778 C CA . LEU A 1 97 ? 4.756 6.917 -13.786 1.00 75.69 97 LEU A CA 1
ATOM 779 C C . LEU A 1 97 ? 6.158 6.530 -14.256 1.00 75.69 97 LEU A C 1
ATOM 781 O O . LEU A 1 97 ? 6.551 6.894 -15.361 1.00 75.69 97 LEU A O 1
ATOM 785 N N . TYR A 1 98 ? 6.892 5.749 -13.459 1.00 75.06 98 TYR A N 1
ATOM 786 C CA . TYR A 1 98 ? 8.209 5.248 -13.843 1.00 75.06 98 TYR A CA 1
ATOM 787 C C . TYR A 1 98 ? 8.142 4.383 -15.109 1.00 75.06 98 TYR A C 1
ATOM 789 O O . TYR A 1 98 ? 8.975 4.524 -16.006 1.00 75.06 98 TYR A O 1
ATOM 797 N N . TYR A 1 99 ? 7.125 3.525 -15.215 1.00 71.75 99 TYR A N 1
ATOM 798 C CA . TYR A 1 99 ? 6.906 2.699 -16.398 1.00 71.75 99 TYR A CA 1
ATOM 799 C C . TYR A 1 99 ? 6.593 3.540 -17.647 1.00 71.75 99 TYR A C 1
ATOM 801 O O . TYR A 1 99 ? 7.231 3.353 -18.683 1.00 71.75 99 TYR A O 1
ATOM 809 N N . LYS A 1 100 ? 5.680 4.515 -17.543 1.00 69.81 100 LYS A N 1
ATOM 810 C CA . LYS A 1 100 ? 5.331 5.428 -18.647 1.00 69.81 100 LYS A CA 1
ATOM 811 C C . LYS A 1 100 ? 6.505 6.317 -19.072 1.00 69.81 100 LYS A C 1
ATOM 813 O O . LYS A 1 100 ? 6.723 6.489 -20.269 1.00 69.81 100 LYS A O 1
ATOM 818 N N . ALA A 1 101 ? 7.300 6.814 -18.123 1.00 70.19 101 ALA A N 1
ATOM 819 C CA . ALA A 1 101 ? 8.524 7.570 -18.405 1.00 70.19 101 ALA A CA 1
ATOM 820 C C . ALA A 1 101 ? 9.559 6.710 -19.131 1.00 70.19 101 ALA A C 1
ATOM 822 O O . ALA A 1 101 ? 10.147 7.122 -20.127 1.00 70.19 101 ALA A O 1
ATOM 823 N N . GLY A 1 102 ? 9.726 5.468 -18.683 1.00 65.44 102 GLY A N 1
ATOM 824 C CA . GLY A 1 102 ? 10.625 4.507 -19.302 1.00 65.44 102 GLY A CA 1
ATOM 825 C C . GLY A 1 102 ? 10.225 4.064 -20.712 1.00 65.44 102 GLY A C 1
ATOM 826 O O . GLY A 1 102 ? 11.086 3.552 -21.429 1.00 65.44 102 GLY A O 1
ATOM 827 N N . ALA A 1 103 ? 8.958 4.236 -21.092 1.00 62.62 103 ALA A N 1
ATOM 828 C CA . ALA A 1 103 ? 8.407 3.859 -22.390 1.00 62.62 103 ALA A CA 1
ATOM 829 C C . ALA A 1 103 ? 8.467 4.984 -23.447 1.00 62.62 103 ALA A C 1
ATOM 831 O O . ALA A 1 103 ? 8.036 4.749 -24.571 1.00 62.62 103 ALA A O 1
ATOM 832 N N . HIS A 1 104 ? 8.984 6.182 -23.114 1.00 58.25 104 HIS A N 1
ATOM 833 C CA . HIS A 1 104 ? 8.970 7.375 -23.992 1.00 58.25 104 HIS A CA 1
ATOM 834 C C . HIS A 1 104 ? 7.562 7.755 -24.513 1.00 58.25 104 HIS A C 1
ATOM 836 O O . HIS A 1 104 ? 7.423 8.456 -25.510 1.00 58.25 104 HIS A O 1
ATOM 842 N N . GLU A 1 105 ? 6.492 7.314 -23.838 1.00 55.47 105 GLU A N 1
ATOM 843 C CA . GLU A 1 105 ? 5.108 7.679 -24.191 1.00 55.47 105 GLU A CA 1
ATOM 844 C C . GLU A 1 105 ? 4.709 9.060 -23.646 1.00 55.47 105 GLU A C 1
ATOM 846 O O . GLU A 1 105 ? 3.670 9.599 -24.028 1.00 55.47 105 GLU A O 1
ATOM 851 N N . ILE A 1 106 ? 5.518 9.641 -22.755 1.00 57.34 106 ILE A N 1
ATOM 852 C CA . ILE A 1 106 ? 5.359 11.025 -22.310 1.00 57.34 106 ILE A CA 1
ATOM 853 C C . ILE A 1 106 ? 6.181 11.904 -23.255 1.00 57.34 106 ILE A C 1
ATOM 855 O O . ILE A 1 106 ? 7.405 11.757 -23.270 1.00 57.34 106 ILE A O 1
ATOM 859 N N . PRO A 1 107 ? 5.557 12.784 -24.056 1.00 49.16 107 PRO A N 1
ATOM 860 C CA . PRO A 1 107 ? 6.316 13.699 -24.889 1.00 49.16 107 PRO A CA 1
ATOM 861 C C . PRO A 1 107 ? 7.172 14.585 -23.979 1.00 49.16 107 PRO A C 1
ATOM 863 O O . PRO A 1 107 ? 6.685 15.080 -22.959 1.00 49.16 107 PRO A O 1
ATOM 866 N N . GLU A 1 108 ? 8.446 14.755 -24.336 1.00 57.88 108 GLU A N 1
ATOM 867 C CA . GLU A 1 108 ? 9.381 15.705 -23.727 1.00 57.88 108 GLU A CA 1
ATOM 868 C C . GLU A 1 108 ? 8.870 17.135 -23.971 1.00 57.88 108 GLU A C 1
ATOM 870 O O . GLU A 1 108 ? 9.368 17.868 -24.817 1.00 57.88 108 GLU A O 1
ATOM 875 N N . VAL A 1 109 ? 7.792 17.529 -23.293 1.00 55.22 109 VAL A N 1
ATOM 876 C CA . VAL A 1 109 ? 7.248 18.887 -23.349 1.00 55.22 109 VAL A CA 1
ATOM 877 C C . VAL A 1 109 ? 7.559 19.566 -22.033 1.00 55.22 109 VAL A C 1
ATOM 879 O O . VAL A 1 109 ? 6.676 19.871 -21.236 1.00 55.22 109 VAL A O 1
ATOM 882 N N . ILE A 1 110 ? 8.846 19.788 -21.806 1.00 48.84 110 ILE A N 1
ATOM 883 C CA . ILE A 1 110 ? 9.301 20.891 -20.972 1.00 48.84 110 ILE A CA 1
ATOM 884 C C . ILE A 1 110 ? 10.487 21.509 -21.727 1.00 48.84 110 ILE A C 1
ATOM 886 O O . ILE A 1 110 ? 11.451 20.782 -21.968 1.00 48.84 110 ILE A O 1
ATOM 890 N N . P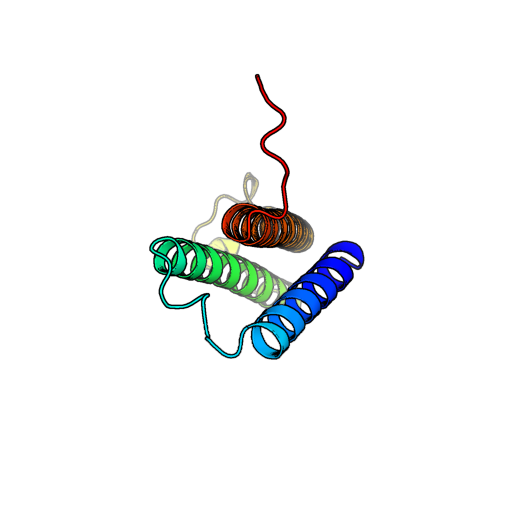RO A 1 111 ? 10.390 22.772 -22.187 1.00 48.88 111 PRO A N 1
ATOM 891 C CA . PRO A 1 111 ? 11.522 23.479 -22.783 1.00 48.88 111 PRO A CA 1
ATOM 892 C C . PRO A 1 111 ? 12.660 23.700 -21.780 1.00 48.88 111 PRO A C 1
ATOM 894 O O . PRO A 1 111 ? 12.380 23.753 -20.558 1.00 48.88 111 PRO A O 1
#

Mean predicted aligned error: 11.07 Å